Protein AF-A0A3D0N3F2-F1 (afdb_monomer_lite)

Sequence (123 aa):
MVEFKPDQVGLDCTAGEMKAACVKALAAEGIGMGQWQTRPIPGQDVLVQKQGFGRGVPWVLNPDVDYDYRGEDYPLTIEFIAAHSYLRAVYPPNDVELMQRYVAGFRKVMDNTDRVMELAQQA

pLDDT: mean 94.35, std 4.07, range [67.56, 98.25]

Secondary structure (DSSP, 8-state):
-EE--TGGGT--S-HHHHHHHHHHHHHHTT--EE-S-SS-GGGSHHHHTT--BTTTBTGGG-TT------GGG-HHHHHHHHHEEEETT-SSS--HHHHHHHHHHHHHHHTTHHHHHHHHHT-

Structure (mmCIF, N/CA/C/O backbone):
data_AF-A0A3D0N3F2-F1
#
_entry.id   AF-A0A3D0N3F2-F1
#
loop_
_atom_site.group_PDB
_atom_site.id
_atom_site.type_symbol
_atom_site.label_atom_id
_atom_site.label_alt_id
_atom_site.label_comp_id
_atom_site.label_asym_id
_atom_site.label_entity_id
_atom_site.label_seq_id
_atom_site.pdbx_PDB_ins_code
_atom_site.Cartn_x
_atom_site.Cartn_y
_atom_site.Cartn_z
_atom_site.occupancy
_atom_site.B_iso_or_equiv
_atom_site.auth_seq_id
_atom_site.auth_comp_id
_atom_site.auth_asym_id
_atom_site.auth_atom_id
_atom_site.pdbx_PDB_model_num
ATOM 1 N N . MET A 1 1 ? 3.317 -3.977 8.911 1.00 89.56 1 MET A N 1
ATOM 2 C CA . MET A 1 1 ? 2.467 -3.959 7.703 1.00 89.56 1 MET A CA 1
ATOM 3 C C . MET A 1 1 ? 1.087 -4.439 8.107 1.00 89.56 1 MET A C 1
ATOM 5 O O . MET A 1 1 ? 1.013 -5.279 8.993 1.00 89.56 1 MET A O 1
ATOM 9 N N . VAL A 1 2 ? 0.037 -3.880 7.517 1.00 95.31 2 VAL A N 1
ATOM 10 C CA . VAL A 1 2 ? -1.367 -4.233 7.756 1.00 95.31 2 VAL A CA 1
ATOM 11 C C . VAL A 1 2 ? -1.982 -4.609 6.414 1.00 95.31 2 VAL A C 1
ATOM 13 O O . VAL A 1 2 ? -1.762 -3.904 5.429 1.00 95.31 2 VAL A O 1
ATOM 16 N N . GLU A 1 3 ? -2.714 -5.714 6.393 1.00 96.62 3 GLU A N 1
ATOM 17 C CA . GLU A 1 3 ? -3.455 -6.226 5.241 1.00 96.62 3 GLU A CA 1
ATOM 18 C C . GLU A 1 3 ? -4.956 -6.022 5.480 1.00 96.62 3 GLU A C 1
ATOM 20 O O . GLU A 1 3 ? -5.438 -6.247 6.592 1.00 96.62 3 GLU A O 1
ATOM 25 N N . PHE A 1 4 ? -5.685 -5.586 4.457 1.00 97.12 4 PHE A N 1
ATOM 26 C CA . PHE A 1 4 ? -7.124 -5.333 4.501 1.00 97.12 4 PHE A CA 1
ATOM 27 C C . PHE A 1 4 ? -7.855 -6.443 3.742 1.00 97.12 4 PHE A C 1
ATOM 29 O O . PHE A 1 4 ? -7.651 -6.603 2.540 1.00 97.12 4 PHE A O 1
ATOM 36 N N . LYS A 1 5 ? -8.690 -7.207 4.456 1.00 96.75 5 LYS A N 1
ATOM 37 C CA . LYS A 1 5 ? -9.407 -8.388 3.948 1.00 96.75 5 LYS A CA 1
ATOM 38 C C . LYS A 1 5 ? -10.917 -8.213 4.117 1.00 96.75 5 LYS A C 1
ATOM 40 O O . LYS A 1 5 ? -11.437 -8.576 5.173 1.00 96.75 5 LYS A O 1
ATOM 45 N N . PRO A 1 6 ? -11.611 -7.604 3.140 1.00 96.88 6 PRO A N 1
ATOM 46 C CA . PRO A 1 6 ? -13.038 -7.302 3.265 1.00 96.88 6 PRO A CA 1
ATOM 47 C C . PRO A 1 6 ? -13.892 -8.569 3.420 1.00 96.88 6 PRO A C 1
ATOM 49 O O . PRO A 1 6 ? -14.827 -8.588 4.217 1.00 96.88 6 PRO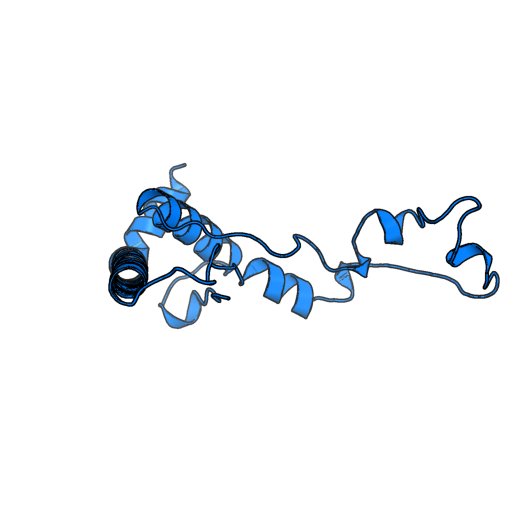 A O 1
ATOM 52 N N . ASP A 1 7 ? -13.504 -9.660 2.760 1.00 96.00 7 ASP A N 1
ATOM 53 C CA . ASP A 1 7 ? -14.135 -10.980 2.846 1.00 96.00 7 ASP A CA 1
ATOM 54 C C . ASP A 1 7 ? -14.134 -11.552 4.274 1.00 96.00 7 ASP A C 1
ATOM 56 O O . ASP A 1 7 ? -15.120 -12.143 4.713 1.00 96.00 7 ASP A O 1
ATOM 60 N N . GLN A 1 8 ? -13.061 -11.326 5.037 1.00 95.25 8 GLN A N 1
ATOM 61 C CA . GLN A 1 8 ? -12.937 -11.814 6.416 1.00 95.25 8 GLN A CA 1
ATOM 62 C C . GLN A 1 8 ? -13.791 -11.039 7.423 1.00 95.25 8 GLN A C 1
ATOM 64 O O . GLN A 1 8 ? -13.990 -11.512 8.542 1.00 95.25 8 GLN A O 1
ATOM 69 N N . VAL A 1 9 ? -14.290 -9.862 7.040 1.00 92.75 9 VAL A N 1
ATOM 70 C CA . VAL A 1 9 ? -15.153 -9.014 7.874 1.00 92.75 9 VAL A CA 1
ATOM 71 C C . VAL A 1 9 ? -16.558 -8.844 7.287 1.00 92.75 9 VAL A C 1
ATOM 73 O O . VAL A 1 9 ? -17.335 -8.047 7.797 1.00 92.75 9 VAL A O 1
ATOM 76 N N . GLY A 1 10 ? -16.904 -9.616 6.250 1.00 94.31 10 GLY A N 1
ATOM 77 C CA . GLY A 1 10 ? -18.248 -9.642 5.669 1.00 94.31 10 GLY A CA 1
ATOM 78 C C . GLY A 1 10 ? -18.610 -8.422 4.816 1.00 94.31 10 GLY A C 1
ATOM 79 O O . GLY A 1 10 ? -19.794 -8.139 4.651 1.00 94.31 10 GLY A O 1
ATOM 80 N N . LEU A 1 11 ? -17.620 -7.704 4.279 1.00 95.00 11 LEU A N 1
ATOM 81 C CA . LEU A 1 11 ? -17.832 -6.536 3.422 1.00 95.00 11 LEU A CA 1
ATOM 82 C C . LEU A 1 11 ? -17.810 -6.916 1.940 1.00 95.00 11 LEU A C 1
ATOM 84 O O . LEU A 1 11 ? -16.886 -7.581 1.475 1.00 95.00 11 LEU A O 1
ATOM 88 N N . ASP A 1 12 ? -18.780 -6.405 1.183 1.00 95.31 12 ASP A N 1
ATOM 89 C CA . ASP A 1 12 ? -18.824 -6.503 -0.280 1.00 95.31 12 ASP A CA 1
ATOM 90 C C . ASP A 1 12 ? -18.142 -5.283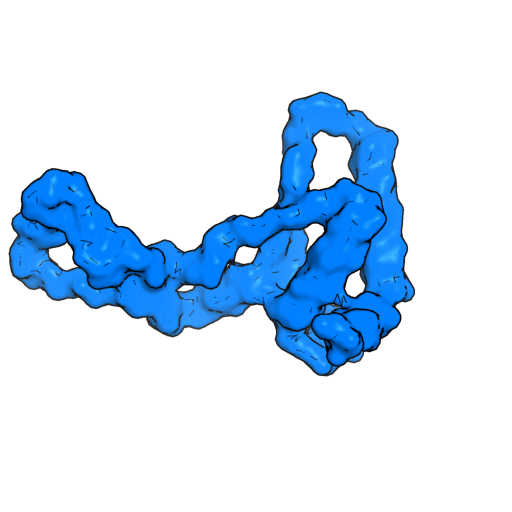 -0.919 1.00 95.31 12 ASP A C 1
ATOM 92 O O . ASP A 1 12 ? -18.779 -4.303 -1.304 1.00 95.31 12 ASP A O 1
ATOM 96 N N . CYS A 1 13 ? -16.808 -5.293 -0.924 1.00 95.81 13 CYS A N 1
ATOM 97 C CA . CYS A 1 13 ? -15.983 -4.261 -1.551 1.00 95.81 13 CYS A CA 1
ATOM 98 C C . CYS A 1 13 ? -14.597 -4.812 -1.904 1.00 95.81 13 CYS A C 1
ATOM 100 O O . CYS A 1 13 ? -14.197 -5.896 -1.475 1.00 95.81 13 CYS A O 1
ATOM 102 N N . THR A 1 14 ? -13.828 -4.050 -2.673 1.00 97.00 14 THR A N 1
ATOM 103 C CA . THR A 1 14 ? -12.425 -4.361 -2.946 1.00 97.00 14 THR A CA 1
ATOM 104 C C . THR A 1 14 ? -11.542 -4.053 -1.732 1.00 97.00 14 THR A C 1
ATOM 106 O O . THR A 1 14 ? -11.793 -3.130 -0.953 1.00 97.00 14 THR A O 1
ATOM 109 N N . ALA A 1 15 ? -10.421 -4.769 -1.601 1.00 96.94 15 ALA A N 1
ATOM 110 C CA . ALA A 1 15 ? -9.430 -4.491 -0.558 1.00 96.94 15 ALA A CA 1
ATOM 111 C C . ALA A 1 15 ? -8.880 -3.051 -0.628 1.00 96.94 15 ALA A C 1
ATOM 113 O O . ALA A 1 15 ? -8.560 -2.454 0.400 1.00 96.94 15 ALA A O 1
ATOM 114 N N . GLY A 1 16 ? -8.808 -2.472 -1.833 1.00 96.56 16 GLY A N 1
ATOM 115 C CA . GLY A 1 16 ? -8.396 -1.085 -2.045 1.00 96.56 16 GLY A CA 1
ATOM 116 C C . GLY A 1 16 ? -9.381 -0.068 -1.465 1.00 96.56 16 GLY A C 1
ATOM 117 O O . GLY A 1 16 ? -8.946 0.893 -0.828 1.00 96.56 16 GLY A O 1
ATOM 118 N N . GLU A 1 17 ? -10.686 -0.297 -1.632 1.00 97.25 17 GLU A N 1
ATOM 119 C CA . GLU A 1 17 ? -11.745 0.548 -1.064 1.00 97.25 17 GLU A CA 1
ATOM 120 C C . GLU A 1 17 ? -11.734 0.489 0.464 1.00 97.25 17 GLU A C 1
ATOM 122 O O . GLU A 1 17 ? -11.643 1.533 1.116 1.00 97.25 17 GLU A O 1
ATOM 127 N N . MET A 1 18 ? -11.716 -0.723 1.035 1.00 97.44 18 MET A N 1
ATOM 128 C CA . MET A 1 18 ? -11.609 -0.915 2.485 1.00 97.44 18 MET A CA 1
ATOM 129 C C . MET A 1 18 ? -10.346 -0.246 3.042 1.00 97.44 18 MET A C 1
ATOM 131 O O . MET A 1 18 ? -10.413 0.505 4.016 1.00 97.44 18 MET A O 1
ATOM 135 N N . LYS A 1 19 ? -9.186 -0.462 2.404 1.00 97.44 19 LYS A N 1
ATOM 136 C CA . LYS A 1 19 ? -7.923 0.171 2.800 1.00 97.44 19 LYS A CA 1
ATOM 137 C C . LYS A 1 19 ? -8.043 1.691 2.805 1.00 97.44 19 LYS A C 1
ATOM 139 O O . LYS A 1 19 ? -7.634 2.317 3.779 1.00 97.44 19 LYS A O 1
ATOM 144 N N . ALA A 1 20 ? -8.554 2.295 1.733 1.00 96.81 20 ALA A N 1
ATOM 145 C CA . ALA A 1 20 ? -8.650 3.748 1.621 1.00 96.81 20 ALA A CA 1
ATOM 146 C C . ALA A 1 20 ? -9.541 4.344 2.724 1.00 96.81 20 ALA A C 1
ATOM 148 O O . ALA A 1 20 ? -9.139 5.305 3.388 1.00 96.81 20 ALA A O 1
ATOM 149 N N . ALA A 1 21 ? -10.702 3.731 2.968 1.00 97.50 21 ALA A N 1
ATOM 150 C CA . ALA A 1 21 ? -11.640 4.149 4.004 1.00 97.50 21 ALA A CA 1
ATOM 151 C C . ALA A 1 21 ? -11.032 4.016 5.412 1.00 97.50 21 ALA A C 1
ATOM 153 O O . ALA A 1 21 ? -10.978 4.992 6.168 1.00 97.50 21 ALA A O 1
ATOM 154 N N . CYS A 1 22 ? -10.481 2.845 5.741 1.00 97.44 22 CYS A N 1
ATOM 155 C CA . CYS A 1 22 ? -9.870 2.592 7.043 1.00 97.44 22 CYS A CA 1
ATOM 156 C C . CYS A 1 22 ? -8.628 3.455 7.285 1.00 97.44 22 CYS A C 1
ATOM 158 O O . CYS A 1 22 ? -8.453 3.966 8.386 1.00 97.44 22 CYS A O 1
ATOM 160 N N . VAL A 1 23 ? -7.774 3.681 6.279 1.00 97.12 23 VAL A N 1
ATOM 161 C CA . VAL A 1 23 ? -6.607 4.574 6.405 1.00 97.12 23 VAL A CA 1
ATOM 162 C C . VAL A 1 23 ? -7.037 6.012 6.698 1.00 97.12 23 VAL A C 1
ATOM 164 O O . VAL A 1 23 ? -6.418 6.667 7.536 1.00 97.12 23 VAL A O 1
ATOM 167 N N . LYS A 1 24 ? -8.108 6.500 6.059 1.00 97.00 24 LYS A N 1
ATOM 168 C CA . LYS A 1 24 ? -8.671 7.829 6.339 1.00 97.00 24 LYS A CA 1
ATOM 169 C C . LYS A 1 24 ? -9.211 7.920 7.771 1.00 97.00 24 LYS A C 1
ATOM 171 O O . LYS A 1 24 ? -8.934 8.901 8.457 1.00 97.00 24 LYS A O 1
ATOM 176 N N . ALA A 1 25 ? -9.927 6.896 8.239 1.00 97.69 25 ALA A N 1
ATOM 177 C CA . ALA A 1 25 ? -10.440 6.836 9.608 1.00 97.69 25 ALA A CA 1
ATOM 178 C C . ALA A 1 25 ? -9.309 6.754 10.651 1.00 97.69 25 ALA A C 1
ATOM 180 O O . ALA A 1 25 ? -9.295 7.519 11.610 1.00 97.69 25 ALA A O 1
ATOM 181 N N . LEU A 1 26 ? -8.306 5.900 10.426 1.00 97.50 26 LEU A N 1
ATOM 182 C CA . LEU A 1 26 ? -7.117 5.787 11.277 1.00 97.50 26 LEU A CA 1
ATOM 183 C C . LEU A 1 26 ? -6.357 7.115 11.371 1.00 97.50 26 LEU A C 1
ATOM 185 O O . LEU A 1 26 ? -5.929 7.493 12.460 1.00 97.50 26 LEU A O 1
ATOM 189 N N . ALA A 1 27 ? -6.243 7.861 10.268 1.00 96.81 27 ALA A N 1
ATOM 190 C CA . ALA A 1 27 ? -5.623 9.181 10.284 1.00 96.81 27 ALA A CA 1
ATOM 191 C C . ALA A 1 27 ? -6.373 10.172 11.195 1.00 96.81 27 ALA A C 1
ATOM 193 O O . ALA A 1 27 ? -5.726 10.964 11.881 1.00 96.81 27 ALA A O 1
ATOM 194 N N . ALA A 1 28 ? -7.709 10.103 11.261 1.00 96.69 28 ALA A N 1
ATOM 195 C CA . ALA A 1 28 ? -8.511 10.915 12.182 1.00 96.69 28 ALA A CA 1
ATOM 196 C C . ALA A 1 28 ? -8.293 10.536 13.663 1.00 96.69 28 ALA A C 1
ATOM 198 O O . ALA A 1 28 ? -8.387 11.398 14.532 1.00 96.69 28 ALA A O 1
ATOM 199 N N . GLU A 1 29 ? -7.921 9.284 13.948 1.00 96.50 29 GLU A N 1
ATOM 200 C CA . GLU A 1 29 ? -7.481 8.823 15.277 1.00 96.50 29 GLU A CA 1
ATOM 201 C C . GLU A 1 29 ? -5.996 9.135 15.568 1.00 96.50 29 GLU A C 1
ATOM 203 O O . GLU A 1 29 ? -5.453 8.711 16.587 1.00 96.50 29 GLU A O 1
ATOM 208 N N . GLY A 1 30 ? -5.308 9.853 14.672 1.00 95.50 30 GLY A N 1
ATOM 209 C CA . GLY A 1 30 ? -3.882 10.173 14.793 1.00 95.50 30 GLY A CA 1
ATOM 210 C C . GLY A 1 30 ? -2.935 9.039 14.380 1.00 95.50 30 GLY A C 1
ATOM 211 O O . GLY A 1 30 ? -1.726 9.142 14.587 1.00 95.50 30 GLY A O 1
ATOM 212 N N . ILE A 1 31 ? -3.447 7.962 13.777 1.00 96.06 31 ILE A N 1
ATOM 213 C CA . ILE A 1 31 ? -2.663 6.805 13.336 1.00 96.06 31 ILE A CA 1
ATOM 214 C C . ILE A 1 31 ? -2.253 6.987 11.872 1.00 96.06 31 ILE A C 1
ATOM 216 O O . ILE A 1 31 ? -3.027 6.788 10.935 1.00 96.06 31 ILE A O 1
ATOM 220 N N . GLY A 1 32 ? -0.987 7.353 11.671 1.00 94.75 32 GLY A N 1
ATOM 221 C CA . GLY A 1 32 ? -0.409 7.551 10.346 1.00 94.75 32 GLY A CA 1
ATOM 222 C C . GLY A 1 32 ? -0.081 6.238 9.635 1.00 94.75 32 GLY A C 1
ATOM 223 O O . GLY A 1 32 ? 0.891 5.561 9.974 1.00 94.75 32 GLY A O 1
ATOM 224 N N . MET A 1 33 ? -0.831 5.931 8.579 1.00 96.31 33 MET A N 1
ATOM 225 C CA . MET A 1 33 ? -0.530 4.838 7.652 1.00 96.31 33 MET A CA 1
ATOM 226 C C . MET A 1 33 ? 0.191 5.356 6.393 1.00 96.31 33 MET A C 1
ATOM 228 O O . MET A 1 33 ? 0.169 6.550 6.068 1.00 96.31 33 MET A O 1
ATOM 232 N N . GLY A 1 34 ? 0.890 4.477 5.682 1.00 93.12 34 GLY A N 1
ATOM 233 C CA . GLY A 1 34 ? 1.649 4.809 4.481 1.00 93.12 34 GLY A CA 1
ATOM 234 C C . GLY A 1 34 ? 1.595 3.705 3.435 1.00 93.12 34 GLY A C 1
ATOM 235 O O . GLY A 1 34 ? 1.675 2.525 3.759 1.00 93.12 34 GLY A O 1
ATOM 236 N N . GLN A 1 35 ? 1.496 4.099 2.169 1.00 94.81 35 GLN A N 1
ATOM 237 C CA . GLN A 1 35 ? 1.597 3.172 1.050 1.00 94.81 35 GLN A CA 1
ATOM 238 C C . GLN A 1 35 ? 3.072 2.924 0.723 1.00 94.81 35 GLN A C 1
ATOM 240 O O . GLN A 1 35 ? 3.812 3.867 0.436 1.00 94.81 35 GLN A O 1
ATOM 245 N N . TRP A 1 36 ? 3.491 1.659 0.736 1.00 90.06 36 TRP A N 1
ATOM 246 C CA . TRP A 1 36 ? 4.776 1.258 0.172 1.00 90.06 36 TRP A CA 1
ATOM 247 C C . TRP A 1 36 ? 4.558 0.835 -1.273 1.00 90.06 36 TRP A C 1
ATOM 249 O O . TRP A 1 36 ? 3.914 -0.183 -1.508 1.00 90.06 36 TRP A O 1
ATOM 259 N N . GLN A 1 37 ? 5.098 1.619 -2.211 1.00 92.94 37 GLN A N 1
ATOM 260 C CA . GLN A 1 37 ? 4.915 1.458 -3.660 1.00 92.94 37 GLN A CA 1
ATOM 261 C C . GLN A 1 37 ? 3.444 1.558 -4.112 1.00 92.94 37 GLN A C 1
ATOM 263 O O . GLN A 1 37 ? 2.524 1.067 -3.467 1.00 92.94 37 GLN A O 1
ATOM 268 N N . THR A 1 38 ? 3.197 2.214 -5.243 1.00 93.81 38 THR A N 1
ATOM 269 C CA . THR A 1 38 ? 1.845 2.333 -5.834 1.00 93.81 38 THR A CA 1
ATOM 270 C C . THR A 1 38 ? 1.661 1.460 -7.070 1.00 93.81 38 THR A C 1
ATOM 272 O O . THR A 1 38 ? 0.559 1.366 -7.598 1.00 93.81 38 THR A O 1
ATOM 275 N N . ARG A 1 39 ? 2.739 0.821 -7.530 1.00 96.00 39 ARG A N 1
ATOM 276 C CA . ARG A 1 39 ? 2.790 -0.045 -8.707 1.00 96.00 39 ARG A CA 1
ATOM 277 C C . ARG A 1 39 ? 3.937 -1.053 -8.578 1.00 96.00 39 ARG A C 1
ATOM 279 O O . ARG A 1 39 ? 4.888 -0.773 -7.839 1.00 96.00 39 ARG A O 1
ATOM 286 N N . PRO A 1 40 ? 3.871 -2.201 -9.273 1.00 97.56 40 PRO A N 1
ATOM 287 C CA . PRO A 1 40 ? 4.984 -3.144 -9.353 1.00 97.56 40 PRO A CA 1
ATOM 288 C C . PRO A 1 40 ? 6.265 -2.455 -9.831 1.00 97.56 40 PRO A C 1
ATOM 290 O O . PRO A 1 40 ? 6.196 -1.527 -10.637 1.00 97.56 40 PRO A O 1
ATOM 293 N N . ILE A 1 41 ? 7.428 -2.922 -9.360 1.00 96.44 41 ILE A N 1
ATOM 294 C CA . ILE A 1 41 ? 8.726 -2.332 -9.730 1.00 96.44 41 ILE A CA 1
ATOM 295 C C . ILE A 1 41 ? 8.877 -2.233 -11.260 1.00 96.44 41 ILE A C 1
ATOM 297 O O . ILE A 1 41 ? 9.144 -1.125 -11.719 1.00 96.44 41 ILE A O 1
ATOM 301 N N . PRO A 1 42 ? 8.614 -3.291 -12.062 1.00 96.38 42 PRO A N 1
ATOM 302 C CA . PRO A 1 42 ? 8.687 -3.215 -13.527 1.00 96.38 42 PRO A CA 1
ATOM 303 C C . PRO A 1 42 ? 7.784 -2.142 -14.149 1.00 96.38 42 PRO A C 1
ATOM 305 O O . PRO A 1 42 ? 8.159 -1.529 -15.136 1.00 96.38 42 PRO A O 1
ATOM 308 N N . GLY A 1 43 ? 6.640 -1.832 -13.536 1.00 96.25 43 GLY A N 1
ATOM 309 C CA . GLY A 1 43 ? 5.734 -0.786 -14.022 1.00 96.25 43 GLY A CA 1
ATOM 310 C C . GLY A 1 43 ? 6.165 0.650 -13.689 1.00 96.25 43 GLY A C 1
ATOM 311 O O . GLY A 1 43 ? 5.442 1.595 -14.013 1.00 96.25 43 GLY A O 1
ATOM 312 N N . GLN A 1 44 ? 7.285 0.858 -12.990 1.00 95.56 44 GLN A N 1
ATOM 313 C CA . GLN A 1 44 ? 7.779 2.203 -12.687 1.00 95.56 44 GLN A CA 1
ATOM 314 C C . GLN A 1 44 ? 8.352 2.890 -13.928 1.00 95.56 44 GLN A C 1
ATOM 316 O O . GLN A 1 44 ? 9.048 2.267 -14.729 1.00 95.56 44 GLN A O 1
ATOM 321 N N . ASP A 1 45 ? 8.140 4.206 -14.028 1.00 94.00 45 ASP A N 1
ATOM 322 C CA . ASP A 1 45 ? 8.522 4.997 -15.207 1.00 94.00 45 ASP A CA 1
ATOM 323 C C . ASP A 1 45 ? 10.006 4.857 -15.551 1.00 94.00 45 ASP A C 1
ATOM 325 O O . ASP A 1 45 ? 10.356 4.751 -16.719 1.00 94.00 45 ASP A O 1
ATOM 329 N N . VAL A 1 46 ? 10.874 4.776 -14.539 1.00 93.38 46 VAL A N 1
ATOM 330 C CA . VAL A 1 46 ? 12.322 4.616 -14.724 1.00 93.38 46 VAL A CA 1
ATOM 331 C C . VAL A 1 46 ? 12.678 3.353 -15.521 1.00 93.38 46 VAL A C 1
ATOM 333 O O . VAL A 1 46 ? 13.607 3.383 -16.325 1.00 93.38 46 VAL A O 1
ATOM 336 N N . LEU A 1 47 ? 11.926 2.260 -15.344 1.00 94.56 47 LEU A N 1
ATOM 337 C CA . LEU A 1 47 ? 12.144 1.004 -16.062 1.00 94.56 47 LEU A CA 1
ATOM 338 C C . LEU A 1 47 ? 11.438 1.011 -17.417 1.00 94.56 47 LEU A C 1
ATOM 340 O O . LEU A 1 47 ? 12.076 0.720 -18.425 1.00 94.56 47 LEU A O 1
ATOM 344 N N . VAL A 1 48 ? 10.168 1.424 -17.461 1.00 94.06 48 VAL A N 1
ATOM 345 C CA . VAL A 1 48 ? 9.373 1.491 -18.701 1.00 94.06 48 VAL A CA 1
ATOM 346 C C . VAL A 1 48 ? 10.014 2.432 -19.726 1.00 94.06 48 VAL A C 1
ATOM 348 O O . VAL A 1 48 ? 10.176 2.079 -20.891 1.00 94.06 48 VAL A O 1
ATOM 351 N N . GLN A 1 49 ? 10.436 3.620 -19.289 1.00 92.88 49 GLN A N 1
ATOM 352 C CA . GLN A 1 49 ? 11.108 4.614 -20.132 1.00 92.88 49 GLN A CA 1
ATOM 353 C C . GLN A 1 49 ? 12.607 4.343 -20.285 1.00 92.88 49 GLN A C 1
ATOM 355 O O . GLN A 1 49 ? 13.284 5.071 -21.010 1.00 92.88 49 GLN A O 1
ATOM 360 N N . LYS A 1 50 ? 13.136 3.318 -19.600 1.00 92.25 50 LYS A N 1
ATOM 361 C CA . LYS A 1 50 ? 14.555 2.943 -19.624 1.00 92.25 50 LYS A CA 1
ATOM 362 C C . LYS A 1 50 ? 15.458 4.144 -19.294 1.00 92.25 50 LYS A C 1
ATOM 364 O O . LYS A 1 50 ? 16.498 4.373 -19.917 1.00 92.25 50 LYS A O 1
ATOM 369 N N . GLN A 1 51 ? 15.037 4.942 -18.308 1.00 91.19 51 GLN A N 1
ATOM 370 C CA . GLN A 1 51 ? 15.752 6.134 -17.862 1.00 91.19 51 GLN A CA 1
ATOM 371 C C . GLN A 1 51 ? 16.801 5.746 -16.826 1.00 91.19 51 GLN A C 1
ATOM 373 O O . GLN A 1 51 ? 16.494 5.450 -15.678 1.00 91.19 51 GLN A O 1
ATOM 378 N N . GLY A 1 52 ? 18.064 5.743 -17.233 1.00 87.00 52 GLY A N 1
ATOM 379 C CA . GLY A 1 52 ? 19.139 5.212 -16.403 1.00 87.00 52 GLY A CA 1
ATOM 380 C C . GLY A 1 52 ? 20.287 6.171 -16.219 1.00 87.00 52 GLY A C 1
ATOM 381 O O . GLY A 1 52 ? 20.165 7.382 -16.397 1.00 87.00 52 GLY A O 1
ATOM 382 N N . PHE A 1 53 ? 21.437 5.616 -15.867 1.00 86.75 53 PHE A N 1
ATOM 383 C CA . PHE A 1 53 ? 22.633 6.410 -15.649 1.00 86.75 53 PHE A CA 1
ATOM 384 C C . PHE A 1 53 ? 23.222 6.868 -16.987 1.00 86.75 53 PHE A C 1
ATOM 386 O O . PHE A 1 53 ? 23.567 6.055 -17.848 1.00 86.75 53 PHE A O 1
ATOM 393 N N . GLY A 1 54 ? 23.387 8.184 -17.147 1.00 85.06 54 GLY A N 1
ATOM 394 C CA . GLY A 1 54 ? 24.085 8.789 -18.282 1.00 85.06 54 GLY A CA 1
ATOM 395 C C . GLY A 1 54 ? 23.565 8.308 -19.641 1.00 85.06 54 GLY A C 1
ATOM 396 O O . GLY A 1 54 ? 22.427 8.568 -20.010 1.00 85.06 54 GLY A O 1
ATOM 397 N N . ARG A 1 55 ? 24.416 7.603 -20.395 1.00 86.62 55 ARG A N 1
ATOM 398 C CA . ARG A 1 55 ? 24.207 7.177 -21.795 1.00 86.62 55 ARG A CA 1
ATOM 399 C C . ARG A 1 55 ? 23.204 6.014 -21.972 1.00 86.62 55 ARG A C 1
ATOM 401 O O . ARG A 1 55 ? 23.385 5.209 -22.875 1.00 86.62 55 ARG A O 1
ATOM 408 N N . GLY A 1 56 ? 22.187 5.894 -21.116 1.00 87.81 56 GLY A N 1
ATOM 409 C CA . GLY A 1 56 ? 21.168 4.831 -21.199 1.00 87.81 56 GLY A CA 1
ATOM 410 C C . GLY A 1 56 ? 21.544 3.506 -20.517 1.00 87.81 56 GLY A C 1
ATOM 411 O O . GLY A 1 56 ? 20.987 2.458 -20.838 1.00 87.81 56 GLY A O 1
ATOM 412 N N . VAL A 1 57 ? 22.499 3.517 -19.582 1.00 92.69 57 VAL A N 1
ATOM 413 C CA . VAL A 1 57 ? 22.876 2.337 -18.775 1.00 92.69 57 VAL A CA 1
ATOM 414 C C . VAL A 1 57 ? 21.774 2.033 -17.749 1.00 92.69 57 VAL A C 1
ATOM 416 O O . VAL A 1 57 ? 21.328 2.972 -17.094 1.00 92.69 57 VAL A O 1
ATOM 419 N N . PRO A 1 58 ? 21.382 0.760 -17.522 1.00 92.62 58 PRO A N 1
ATOM 420 C CA . PRO A 1 58 ? 22.055 -0.463 -17.977 1.00 92.62 58 PRO A CA 1
ATOM 421 C C . PRO A 1 58 ? 21.594 -1.026 -19.325 1.00 92.62 58 PRO A C 1
ATOM 423 O O . PRO A 1 58 ? 22.246 -1.935 -19.827 1.00 92.62 58 PRO A O 1
ATOM 426 N N . TRP A 1 59 ? 20.533 -0.502 -19.937 1.00 94.06 59 TRP A N 1
ATOM 427 C CA . TRP A 1 59 ? 19.928 -1.105 -21.134 1.00 94.06 59 TRP A CA 1
ATOM 428 C C . TRP A 1 59 ? 20.866 -1.157 -22.340 1.00 94.06 59 TRP A C 1
ATOM 430 O O . TRP A 1 59 ? 20.874 -2.141 -23.068 1.00 94.06 59 TRP A O 1
ATOM 440 N N . VAL A 1 60 ? 21.728 -0.152 -22.506 1.00 92.38 60 VAL A N 1
ATOM 441 C CA . VAL A 1 60 ? 22.729 -0.149 -23.588 1.00 92.38 60 VAL A CA 1
ATOM 442 C C . VAL A 1 60 ? 23.863 -1.163 -23.398 1.00 92.38 60 VAL A C 1
ATOM 444 O O . VAL A 1 60 ? 24.617 -1.396 -24.337 1.00 92.38 60 VAL A O 1
ATOM 447 N N . LEU A 1 61 ? 24.032 -1.742 -22.201 1.00 93.38 61 LEU A N 1
ATOM 448 C CA . LEU A 1 61 ? 25.116 -2.697 -21.937 1.00 93.38 61 LEU A CA 1
ATOM 449 C C . LEU A 1 61 ? 24.845 -4.077 -22.546 1.00 93.38 61 LEU A C 1
ATOM 451 O O . LEU A 1 61 ? 25.798 -4.799 -22.817 1.00 93.38 61 LEU A O 1
ATOM 455 N N . ASN A 1 62 ? 23.576 -4.430 -22.771 1.00 93.06 62 ASN A N 1
ATOM 456 C CA . ASN A 1 62 ? 23.180 -5.693 -23.395 1.00 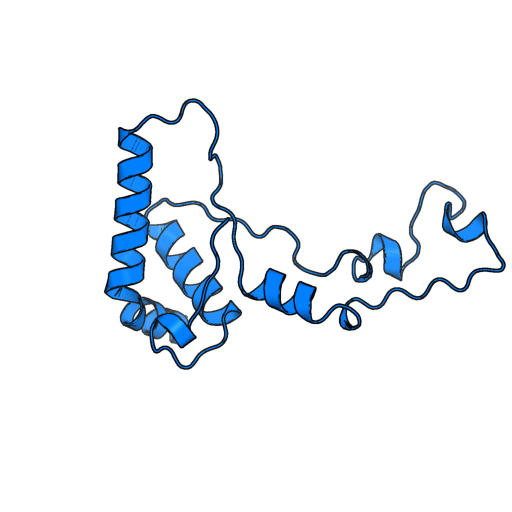93.06 62 ASN A CA 1
ATOM 457 C C . ASN A 1 62 ? 22.220 -5.400 -24.561 1.00 93.06 62 ASN A C 1
ATOM 459 O O . ASN A 1 62 ? 21.008 -5.532 -24.399 1.00 93.06 62 ASN A O 1
ATOM 463 N N . PRO A 1 63 ? 22.739 -4.968 -25.725 1.00 90.06 63 PRO A N 1
ATOM 464 C CA . PRO A 1 63 ? 21.908 -4.529 -26.849 1.00 90.06 63 PRO A CA 1
ATOM 465 C C . PRO A 1 63 ? 21.057 -5.649 -27.464 1.00 90.06 63 PRO A C 1
ATOM 467 O O . PRO A 1 63 ? 20.063 -5.356 -28.119 1.00 90.06 63 PRO A O 1
ATOM 470 N N . ASP A 1 64 ? 21.423 -6.913 -27.236 1.00 95.62 64 ASP A N 1
ATOM 471 C CA . ASP A 1 64 ? 20.698 -8.080 -27.751 1.00 95.62 64 ASP A CA 1
ATOM 472 C C . ASP A 1 64 ? 19.494 -8.479 -26.880 1.00 95.62 64 ASP A C 1
ATOM 474 O O . ASP A 1 64 ? 18.720 -9.362 -27.252 1.00 95.62 64 ASP A O 1
ATOM 478 N N . VAL A 1 65 ? 19.334 -7.864 -25.702 1.00 94.62 65 VAL A N 1
ATOM 479 C CA . VAL A 1 65 ? 18.211 -8.136 -24.799 1.00 94.62 65 VAL A CA 1
ATOM 480 C C . VAL A 1 65 ? 17.078 -7.164 -25.101 1.00 94.62 65 VAL A C 1
ATOM 482 O O . VAL A 1 65 ? 17.227 -5.952 -24.940 1.00 94.62 65 VAL A O 1
ATOM 485 N N . ASP A 1 66 ? 15.916 -7.702 -25.468 1.00 92.12 66 ASP A N 1
ATOM 486 C CA . ASP A 1 66 ? 14.688 -6.916 -2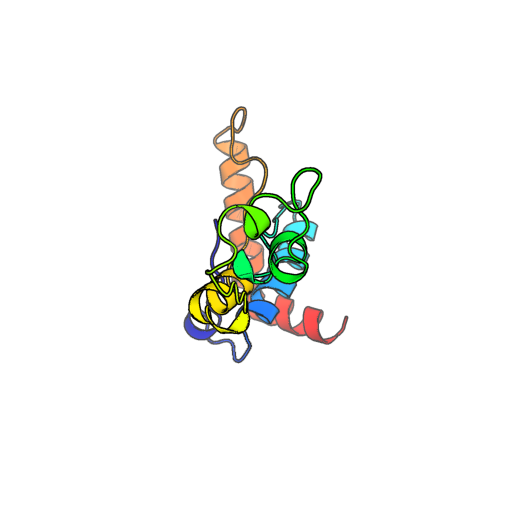5.488 1.00 92.12 66 ASP A CA 1
ATOM 487 C C . ASP A 1 66 ? 14.118 -6.815 -24.070 1.00 92.12 66 ASP A C 1
ATOM 489 O O . ASP A 1 66 ? 13.647 -7.787 -23.478 1.00 92.12 66 ASP A O 1
ATOM 493 N N . TYR A 1 67 ? 14.232 -5.624 -23.495 1.00 93.00 67 TYR A N 1
ATOM 494 C CA . TYR A 1 67 ? 13.704 -5.321 -22.175 1.00 93.00 67 TYR A CA 1
ATOM 495 C C . TYR A 1 67 ? 12.253 -4.855 -22.300 1.00 93.00 67 TYR A C 1
ATOM 497 O O . TYR A 1 67 ? 12.014 -3.695 -22.653 1.00 93.00 67 TYR A O 1
ATOM 505 N N . ASP A 1 68 ? 11.307 -5.727 -21.961 1.00 93.75 68 ASP A N 1
ATOM 506 C CA . ASP A 1 68 ? 9.893 -5.384 -21.807 1.00 9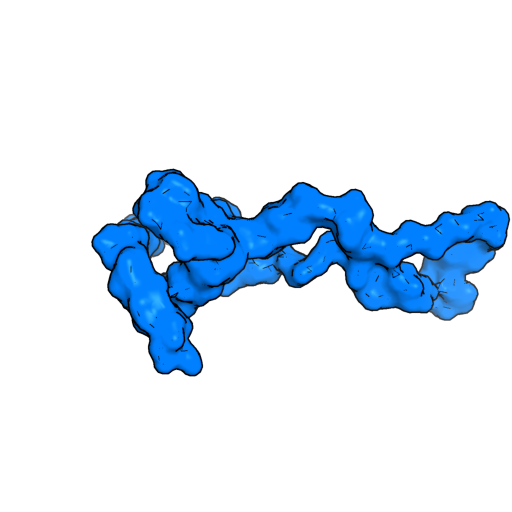3.75 68 ASP A CA 1
ATOM 507 C C . ASP A 1 68 ? 9.520 -5.374 -20.319 1.00 93.75 68 ASP A C 1
ATOM 509 O O . ASP A 1 68 ? 9.741 -6.350 -19.599 1.00 93.75 68 ASP A O 1
ATOM 513 N N . TYR A 1 69 ? 8.996 -4.244 -19.845 1.00 95.75 69 TYR A N 1
ATOM 514 C CA . TYR A 1 69 ? 8.570 -4.082 -18.461 1.00 95.75 69 TYR A CA 1
ATOM 515 C C . TYR A 1 69 ? 7.098 -3.711 -18.420 1.00 95.75 69 TYR A C 1
ATOM 517 O O . TYR A 1 69 ? 6.712 -2.570 -18.674 1.00 95.75 69 TYR A O 1
ATOM 525 N N . ARG A 1 70 ? 6.285 -4.687 -18.041 1.00 95.50 70 ARG A N 1
ATOM 526 C CA . ARG A 1 70 ? 4.841 -4.549 -17.905 1.00 95.50 70 ARG A CA 1
ATOM 527 C C . ARG A 1 70 ? 4.476 -4.786 -16.455 1.00 95.50 70 ARG A C 1
ATOM 529 O O . ARG A 1 70 ? 4.765 -5.842 -15.893 1.00 95.50 70 ARG A O 1
ATOM 536 N N . GLY A 1 71 ? 3.887 -3.785 -15.807 1.00 95.56 71 GLY A N 1
ATOM 537 C CA . GLY A 1 71 ? 3.456 -3.934 -14.415 1.00 95.56 71 GLY A CA 1
ATOM 538 C C . GLY A 1 71 ? 2.345 -4.979 -14.280 1.00 95.56 71 GLY A C 1
ATOM 539 O O . GLY A 1 71 ? 2.263 -5.676 -13.272 1.00 95.56 71 GLY A O 1
ATOM 540 N N . GLU A 1 72 ? 1.533 -5.115 -15.325 1.00 96.56 72 GLU A N 1
ATOM 541 C CA . GLU A 1 72 ? 0.356 -5.983 -15.404 1.00 96.56 72 GLU A CA 1
ATOM 542 C C . GLU A 1 72 ? 0.727 -7.468 -15.370 1.00 96.56 72 GLU A C 1
ATOM 544 O O . GLU A 1 72 ? -0.074 -8.291 -14.932 1.00 96.56 72 GLU A O 1
ATOM 549 N N . ASP A 1 73 ? 1.965 -7.800 -15.744 1.00 97.38 73 ASP A N 1
ATOM 550 C CA . ASP A 1 73 ? 2.500 -9.162 -15.699 1.00 97.38 73 ASP A CA 1
ATOM 551 C C . ASP A 1 73 ? 2.706 -9.659 -14.247 1.00 97.38 73 ASP A C 1
ATOM 553 O O . ASP A 1 73 ? 3.022 -10.827 -14.019 1.00 97.38 73 ASP A O 1
ATOM 557 N N . TYR A 1 74 ? 2.482 -8.795 -13.245 1.00 97.50 74 TYR A N 1
ATOM 558 C CA . TYR A 1 74 ? 2.628 -9.085 -11.815 1.00 97.50 74 TYR A CA 1
ATOM 559 C C . TYR A 1 74 ? 1.302 -8.922 -11.042 1.00 97.50 74 TYR A C 1
ATOM 561 O O . TYR A 1 74 ? 1.225 -8.111 -10.110 1.00 97.50 74 TYR A O 1
ATOM 569 N N . PRO A 1 75 ? 0.253 -9.707 -11.356 1.00 97.00 75 PRO A N 1
ATOM 570 C CA . PRO A 1 75 ? -1.084 -9.535 -10.779 1.00 97.00 75 PRO A CA 1
ATOM 571 C C . PRO A 1 75 ? -1.111 -9.668 -9.250 1.00 97.00 75 PRO A C 1
ATOM 573 O O . PRO A 1 75 ? -1.743 -8.858 -8.578 1.00 97.00 75 PRO A O 1
ATOM 576 N N . LEU A 1 76 ? -0.343 -10.600 -8.673 1.00 97.38 76 LEU A N 1
ATOM 577 C CA . LEU A 1 76 ? -0.248 -10.751 -7.213 1.00 97.38 76 LEU A CA 1
ATOM 578 C C . LEU A 1 76 ? 0.430 -9.550 -6.539 1.00 97.38 76 LEU A C 1
ATOM 580 O O . LEU A 1 76 ? 0.123 -9.217 -5.399 1.00 97.38 76 LEU A O 1
ATOM 584 N N . THR A 1 77 ? 1.351 -8.872 -7.231 1.00 97.31 77 THR A N 1
ATOM 585 C CA . THR A 1 77 ? 1.941 -7.628 -6.714 1.00 97.31 77 THR A CA 1
ATOM 586 C C . THR A 1 77 ? 0.927 -6.490 -6.748 1.00 97.31 77 THR A C 1
ATOM 588 O O . THR A 1 77 ? 0.884 -5.694 -5.813 1.00 97.31 77 THR A O 1
ATOM 591 N N . ILE A 1 78 ? 0.091 -6.422 -7.787 1.00 97.31 78 ILE A N 1
ATOM 592 C CA . ILE A 1 78 ? -0.996 -5.439 -7.882 1.00 97.31 78 ILE A CA 1
ATOM 593 C C . ILE A 1 78 ? -2.003 -5.652 -6.745 1.00 97.31 78 ILE A C 1
ATOM 595 O O . ILE A 1 78 ? -2.322 -4.703 -6.029 1.00 97.31 78 ILE A O 1
ATOM 599 N N . GLU A 1 79 ? -2.435 -6.895 -6.529 1.00 96.31 79 GLU A N 1
ATOM 600 C CA . GLU A 1 79 ? -3.325 -7.270 -5.426 1.00 96.31 79 GLU A CA 1
ATOM 601 C C . GLU A 1 79 ? -2.713 -6.912 -4.065 1.00 96.31 79 GLU A C 1
ATOM 603 O O . GLU A 1 79 ? -3.338 -6.227 -3.253 1.00 96.31 79 GLU A O 1
ATOM 608 N N . PHE A 1 80 ? -1.447 -7.278 -3.846 1.00 96.94 80 PHE A N 1
ATOM 609 C CA . PHE A 1 80 ? -0.724 -6.948 -2.623 1.00 96.94 80 PHE A CA 1
ATOM 610 C C . PHE A 1 80 ? -0.679 -5.433 -2.372 1.00 96.94 80 PHE A C 1
ATOM 612 O O . PHE A 1 80 ? -1.007 -4.976 -1.277 1.00 96.94 80 PHE A O 1
ATOM 619 N N . ILE A 1 81 ? -0.322 -4.631 -3.380 1.00 97.00 81 ILE A N 1
ATOM 620 C CA . ILE A 1 81 ? -0.274 -3.165 -3.274 1.00 97.00 81 ILE A CA 1
ATOM 621 C C . ILE A 1 81 ? -1.657 -2.595 -2.939 1.00 97.00 81 ILE A C 1
ATOM 623 O O . ILE A 1 81 ? -1.764 -1.683 -2.111 1.00 97.00 81 ILE A O 1
ATOM 627 N N . ALA A 1 82 ? -2.717 -3.127 -3.550 1.00 96.56 82 ALA A N 1
ATOM 628 C CA . ALA A 1 82 ? -4.087 -2.707 -3.285 1.00 96.56 82 ALA A CA 1
ATOM 629 C C . ALA A 1 82 ? -4.508 -3.014 -1.839 1.00 96.56 82 ALA A C 1
ATOM 631 O O . ALA A 1 82 ? -5.070 -2.136 -1.186 1.00 96.56 82 ALA A O 1
ATOM 632 N N . ALA A 1 83 ? -4.161 -4.190 -1.314 1.00 97.44 83 ALA A N 1
ATOM 633 C CA . ALA A 1 83 ? -4.621 -4.677 -0.015 1.00 97.44 83 ALA A CA 1
ATOM 634 C C . ALA A 1 83 ? -3.747 -4.288 1.190 1.00 97.44 83 ALA A C 1
ATOM 636 O O . ALA A 1 83 ? -4.166 -4.515 2.320 1.00 97.44 83 ALA A O 1
ATOM 637 N N . HIS A 1 84 ? -2.550 -3.716 1.006 1.00 97.56 84 HIS A N 1
ATOM 638 C CA . HIS A 1 84 ? -1.616 -3.474 2.116 1.00 97.56 84 HIS A CA 1
ATOM 639 C C . HIS A 1 84 ? -1.322 -1.997 2.384 1.00 97.56 84 HIS A C 1
ATOM 641 O O . HIS A 1 84 ? -1.257 -1.165 1.479 1.00 97.56 84 HIS A O 1
ATOM 647 N N . SER A 1 85 ? -1.077 -1.683 3.658 1.00 97.19 85 SER A N 1
ATOM 648 C CA . SER A 1 85 ? -0.571 -0.388 4.120 1.00 97.19 85 SER A CA 1
ATOM 649 C C . SER A 1 85 ? 0.389 -0.558 5.302 1.00 97.19 85 SER A C 1
ATOM 651 O O . SER A 1 85 ? 0.410 -1.582 5.989 1.00 97.19 85 SER A O 1
ATOM 653 N N . TYR A 1 86 ? 1.226 0.441 5.553 1.00 95.88 86 TYR A N 1
ATOM 654 C CA . TYR A 1 86 ? 2.318 0.372 6.519 1.00 95.88 86 TYR A CA 1
ATOM 655 C C . TYR A 1 86 ? 2.105 1.382 7.632 1.00 95.88 86 TYR A C 1
ATOM 657 O O . TYR A 1 86 ? 1.973 2.578 7.383 1.00 95.88 86 TYR A O 1
ATOM 665 N N . LEU A 1 87 ? 2.117 0.897 8.871 1.00 94.25 87 LEU A N 1
ATOM 666 C CA . LEU A 1 87 ? 2.146 1.762 10.039 1.00 94.25 87 LEU A CA 1
ATOM 667 C C . LEU A 1 87 ? 3.477 2.519 10.063 1.00 94.25 87 LEU A C 1
ATOM 669 O O . LEU A 1 87 ? 4.546 1.908 9.964 1.00 94.25 87 LEU A O 1
ATOM 673 N N . ARG A 1 88 ? 3.415 3.847 10.156 1.00 88.00 88 ARG A N 1
ATOM 674 C CA . ARG A 1 88 ? 4.612 4.689 10.233 1.00 88.00 88 ARG A CA 1
ATOM 675 C C . ARG A 1 88 ? 5.218 4.625 11.634 1.00 88.00 88 ARG A C 1
ATOM 677 O O . ARG A 1 88 ? 4.532 4.335 12.605 1.00 88.00 88 ARG A O 1
ATOM 684 N N . ALA A 1 89 ? 6.510 4.936 11.721 1.00 83.19 89 ALA A N 1
ATOM 685 C CA . ALA A 1 89 ? 7.211 5.163 12.985 1.00 83.19 89 ALA A CA 1
ATOM 686 C C . ALA A 1 89 ? 7.170 4.004 14.004 1.00 83.19 89 ALA A C 1
ATOM 688 O O . ALA A 1 89 ? 7.217 4.240 15.205 1.00 83.19 89 ALA A O 1
ATOM 689 N N . VAL A 1 90 ? 7.137 2.744 13.555 1.00 83.81 90 VAL A N 1
ATOM 690 C CA . VAL A 1 90 ? 7.274 1.548 14.419 1.00 83.81 90 VAL A CA 1
ATOM 691 C C . VAL A 1 90 ? 8.735 1.274 14.811 1.00 83.81 90 VAL A C 1
ATOM 693 O O . VAL A 1 90 ? 9.250 0.174 14.631 1.00 83.81 90 VAL A O 1
ATOM 696 N N . TYR A 1 91 ? 9.427 2.291 15.316 1.00 87.19 91 TYR A N 1
ATOM 697 C CA . TYR A 1 91 ? 10.811 2.212 15.783 1.00 87.19 91 TYR A CA 1
ATOM 698 C C . TYR A 1 91 ? 10.973 2.990 17.101 1.00 87.19 91 TYR A C 1
ATOM 700 O O . TYR A 1 91 ? 10.119 3.814 17.428 1.00 87.19 91 TYR A O 1
ATOM 708 N N . PRO A 1 92 ? 12.029 2.728 17.894 1.00 88.12 92 PRO A N 1
ATOM 709 C CA . PRO A 1 92 ? 12.271 3.452 19.140 1.00 88.12 92 PRO A CA 1
ATOM 710 C C . PRO A 1 92 ? 12.291 4.979 18.947 1.00 88.12 92 PRO A C 1
ATOM 712 O O . PRO A 1 92 ? 12.798 5.445 17.926 1.00 88.12 92 PRO A O 1
ATOM 715 N N . PRO A 1 93 ? 11.813 5.769 19.925 1.00 90.94 93 PRO A N 1
ATOM 716 C CA . PRO A 1 93 ? 11.512 5.381 21.306 1.00 90.94 93 PRO A CA 1
ATOM 717 C C . PRO A 1 93 ? 10.006 5.190 21.597 1.00 90.94 93 PRO A C 1
ATOM 719 O O . PRO A 1 93 ? 9.453 5.870 22.455 1.00 90.94 93 PRO A O 1
ATOM 722 N N . ASN A 1 94 ? 9.327 4.262 20.917 1.00 92.88 94 ASN A N 1
ATOM 723 C CA . ASN A 1 94 ? 7.952 3.891 21.277 1.00 92.88 94 ASN A CA 1
ATOM 724 C C . ASN A 1 94 ? 7.915 3.064 22.570 1.00 92.88 94 ASN A C 1
ATOM 726 O O . ASN A 1 94 ? 8.642 2.076 22.694 1.00 92.88 94 ASN A O 1
ATOM 730 N N . ASP A 1 95 ? 7.031 3.422 23.498 1.00 94.50 95 ASP A N 1
ATOM 731 C CA . ASP A 1 95 ? 6.769 2.662 24.718 1.00 94.50 95 ASP A CA 1
ATOM 732 C C . ASP A 1 95 ? 5.510 1.782 24.596 1.00 94.50 95 ASP A C 1
ATOM 734 O O . ASP A 1 95 ? 4.782 1.794 23.597 1.00 94.50 95 ASP A O 1
ATOM 738 N N . VAL A 1 96 ? 5.261 0.966 25.623 1.00 94.38 96 VAL A N 1
ATOM 739 C CA . VAL A 1 96 ? 4.094 0.072 25.665 1.00 94.38 96 VAL A CA 1
ATOM 740 C C . VAL A 1 96 ? 2.786 0.864 25.683 1.00 94.38 96 VAL A C 1
ATOM 742 O O . VAL A 1 96 ? 1.816 0.433 25.060 1.00 94.38 96 VAL A O 1
ATOM 745 N N . GLU A 1 97 ? 2.751 2.015 26.357 1.00 95.69 97 GLU A N 1
ATOM 746 C CA . GLU A 1 97 ? 1.554 2.855 26.442 1.00 95.69 97 GLU A CA 1
ATOM 747 C C . GLU A 1 97 ? 1.137 3.358 25.054 1.00 95.69 97 GLU A C 1
ATOM 749 O O . GLU A 1 97 ? -0.020 3.220 24.651 1.00 95.69 97 GLU A O 1
ATOM 754 N N . LEU A 1 98 ? 2.086 3.873 24.272 1.00 94.31 98 LEU A N 1
ATOM 755 C CA . LEU A 1 98 ? 1.858 4.304 22.901 1.00 94.31 98 LEU A CA 1
ATOM 756 C C . LEU A 1 98 ? 1.362 3.145 22.030 1.00 94.31 98 LEU A C 1
ATOM 758 O O . LEU A 1 98 ? 0.392 3.300 21.286 1.00 94.31 98 LEU A O 1
ATOM 762 N N . MET A 1 99 ? 1.973 1.963 22.144 1.00 93.75 99 MET A N 1
ATOM 763 C CA . MET A 1 99 ? 1.528 0.789 21.388 1.00 93.75 99 MET A CA 1
ATOM 764 C C . MET A 1 99 ? 0.101 0.358 21.760 1.00 93.75 99 MET A C 1
ATOM 766 O O . MET A 1 99 ? -0.667 -0.033 20.879 1.00 93.75 99 MET A O 1
ATOM 770 N N . GLN A 1 100 ? -0.301 0.491 23.027 1.00 95.75 100 GLN A N 1
ATOM 771 C CA . GLN A 1 100 ? -1.684 0.251 23.450 1.00 95.75 100 GLN A CA 1
ATOM 772 C C . GLN A 1 100 ? -2.662 1.258 22.829 1.00 95.75 100 GLN A C 1
ATOM 774 O O . GLN A 1 100 ? -3.759 0.864 22.427 1.00 95.75 100 GLN A O 1
ATOM 779 N N . ARG A 1 101 ? -2.268 2.531 22.680 1.00 95.88 101 ARG A N 1
ATOM 780 C CA . ARG A 1 101 ? -3.084 3.550 21.993 1.00 95.88 101 ARG A CA 1
ATOM 781 C C . ARG A 1 101 ? -3.268 3.234 20.509 1.00 95.88 101 ARG A C 1
ATOM 783 O O . ARG A 1 101 ? -4.384 3.352 20.010 1.00 95.88 101 ARG A O 1
ATOM 790 N N . TYR A 1 102 ? -2.224 2.756 19.825 1.00 95.50 102 TYR A N 1
ATOM 791 C CA . TYR A 1 102 ? -2.363 2.257 18.452 1.00 95.50 102 TYR A CA 1
ATOM 792 C C . TYR A 1 102 ? -3.396 1.129 18.378 1.00 95.50 102 TYR A C 1
ATOM 794 O O . TYR A 1 102 ? -4.332 1.212 17.586 1.00 95.50 102 TYR A O 1
ATOM 802 N N . VAL A 1 103 ? -3.279 0.108 19.235 1.00 95.94 103 VAL A N 1
ATOM 803 C CA . VAL A 1 103 ? -4.243 -1.007 19.279 1.00 95.94 103 VAL A CA 1
ATOM 804 C C . VAL A 1 103 ? -5.669 -0.506 19.523 1.00 95.94 103 VAL A C 1
ATOM 806 O O . VAL A 1 103 ? -6.593 -0.976 18.863 1.00 95.94 103 VAL A O 1
ATOM 809 N N . ALA A 1 104 ? -5.857 0.455 20.430 1.00 98.06 104 ALA A N 1
ATOM 810 C CA . ALA A 1 104 ? -7.167 1.037 20.709 1.00 98.06 104 ALA A CA 1
ATOM 811 C C . ALA A 1 104 ? -7.766 1.748 19.482 1.00 98.06 104 ALA A C 1
ATOM 813 O O . ALA A 1 104 ? -8.937 1.533 19.176 1.00 98.06 104 ALA A O 1
ATOM 814 N N . GLY A 1 105 ? -6.972 2.534 18.747 1.00 97.62 105 GLY A N 1
ATOM 815 C CA . GLY A 1 105 ? -7.436 3.195 17.523 1.00 97.62 105 GLY A CA 1
ATOM 816 C C . GLY A 1 105 ? -7.758 2.209 16.396 1.00 97.62 105 GLY A C 1
ATOM 817 O O . GLY A 1 105 ? -8.797 2.342 15.752 1.00 97.62 105 GLY A O 1
ATOM 818 N N . PHE A 1 106 ? -6.941 1.164 16.210 1.00 97.12 106 PHE A N 1
ATOM 819 C CA . PHE A 1 106 ? -7.256 0.085 15.263 1.00 97.12 106 PHE A CA 1
ATOM 820 C C . PHE A 1 106 ? -8.562 -0.627 15.623 1.00 97.12 106 PHE A C 1
ATOM 822 O O . PHE A 1 106 ? -9.406 -0.800 14.750 1.00 97.12 106 PHE A O 1
ATOM 829 N N . ARG A 1 107 ? -8.765 -0.991 16.897 1.00 97.69 107 ARG A N 1
ATOM 830 C CA . ARG A 1 107 ? -10.025 -1.600 17.356 1.00 97.69 107 ARG A CA 1
ATOM 831 C C . ARG A 1 107 ? -11.213 -0.688 17.099 1.00 97.69 107 ARG A C 1
ATOM 833 O O . ARG A 1 107 ? -12.169 -1.123 16.482 1.00 97.69 107 ARG A O 1
ATOM 840 N N . LYS A 1 108 ? -11.119 0.591 17.470 1.00 98.25 108 LYS A N 1
ATOM 841 C CA . LYS A 1 108 ? -12.198 1.562 17.254 1.00 98.25 108 LYS A CA 1
ATOM 842 C C . LYS A 1 108 ? -12.624 1.636 15.787 1.00 98.25 108 LYS A C 1
ATOM 844 O O . LYS A 1 108 ? -13.819 1.632 15.512 1.00 98.25 108 LYS A O 1
ATOM 849 N N . VAL A 1 109 ? -11.668 1.699 14.859 1.00 97.62 109 VAL A N 1
ATOM 850 C CA . VAL A 1 109 ? -11.965 1.720 13.418 1.00 97.62 109 VAL A CA 1
ATOM 851 C C . VAL A 1 109 ? -12.581 0.394 12.970 1.00 97.62 109 VAL A C 1
ATOM 853 O O . VAL A 1 109 ? -13.616 0.412 12.312 1.00 97.62 109 VAL A O 1
ATOM 856 N N . MET A 1 110 ? -11.995 -0.742 13.361 1.00 96.00 110 MET A N 1
ATOM 857 C CA . MET A 1 110 ? -12.462 -2.065 12.931 1.00 96.00 110 MET A CA 1
ATOM 858 C C . MET A 1 110 ? -13.847 -2.427 13.493 1.00 96.00 110 MET A C 1
ATOM 860 O O . MET A 1 110 ? -14.689 -2.945 12.762 1.00 96.00 110 MET A O 1
ATOM 864 N N . ASP A 1 111 ? -14.128 -2.081 14.748 1.00 96.88 111 ASP A N 1
ATOM 865 C CA . ASP A 1 111 ? -15.430 -2.289 15.397 1.00 96.88 111 ASP A CA 1
ATOM 866 C C . ASP A 1 111 ? -16.541 -1.421 14.770 1.00 96.88 111 ASP A C 1
ATOM 868 O O . ASP A 1 111 ? -17.720 -1.644 15.023 1.00 96.88 111 ASP A O 1
ATOM 872 N N . ASN A 1 112 ? -16.175 -0.423 13.954 1.00 96.81 112 ASN A N 1
ATOM 873 C CA . ASN A 1 112 ? -17.096 0.4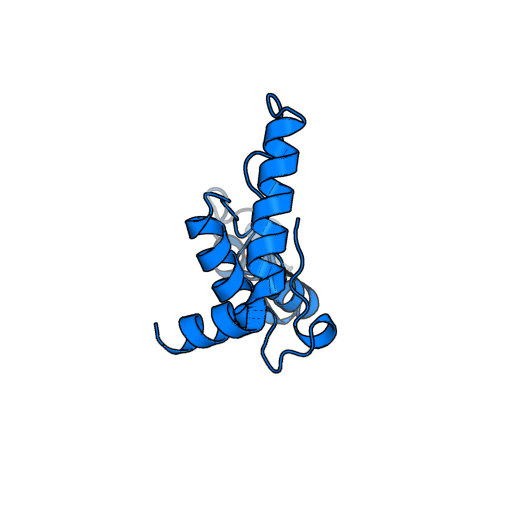87 13.268 1.00 96.81 112 ASN A CA 1
ATOM 874 C C . ASN A 1 112 ? -16.919 0.448 11.739 1.00 96.81 112 ASN A C 1
ATOM 876 O O . ASN A 1 112 ? -17.209 1.441 11.065 1.00 96.81 112 ASN A O 1
ATOM 880 N N . THR A 1 113 ? -16.425 -0.664 11.179 1.00 95.31 113 THR A N 1
ATOM 881 C CA . THR A 1 113 ? -16.032 -0.713 9.760 1.00 95.31 113 THR A CA 1
ATOM 882 C C . THR A 1 113 ? -17.195 -0.404 8.813 1.00 95.31 113 THR A C 1
ATOM 884 O O . THR A 1 113 ? -17.004 0.376 7.885 1.00 95.31 113 THR A O 1
ATOM 887 N N . ASP A 1 114 ? -18.411 -0.892 9.079 1.00 95.12 114 ASP A N 1
ATOM 888 C CA . ASP A 1 114 ? -19.594 -0.575 8.260 1.00 95.12 114 ASP A CA 1
ATOM 889 C C . ASP A 1 114 ? -19.816 0.939 8.149 1.00 95.12 114 ASP A C 1
ATOM 891 O O . ASP A 1 114 ? -19.950 1.493 7.058 1.00 95.12 114 ASP A O 1
ATOM 895 N N . ARG A 1 115 ? -19.740 1.645 9.285 1.00 95.88 115 ARG A N 1
ATOM 896 C CA . ARG A 1 115 ? -19.903 3.101 9.332 1.00 95.88 115 ARG A CA 1
ATOM 897 C C . ARG A 1 115 ? -18.771 3.833 8.614 1.00 95.88 115 ARG A C 1
ATOM 899 O O . ARG A 1 115 ? -19.001 4.867 7.986 1.00 95.88 115 ARG A O 1
ATOM 906 N N . VAL A 1 116 ? -17.547 3.317 8.714 1.00 96.88 116 VAL A N 1
ATOM 907 C CA . VAL A 1 116 ? -16.386 3.839 7.981 1.00 96.88 116 VAL A CA 1
ATOM 908 C C . VAL A 1 116 ? -16.607 3.708 6.471 1.00 96.88 116 VAL A C 1
ATOM 910 O O . VAL A 1 116 ? -16.352 4.669 5.742 1.00 96.88 116 VAL A O 1
ATOM 913 N N . MET A 1 117 ? -17.134 2.570 6.011 1.00 96.94 117 MET A N 1
ATOM 914 C CA . MET A 1 117 ? -17.448 2.339 4.600 1.00 96.94 117 MET A CA 1
ATOM 915 C C . MET A 1 117 ? -18.586 3.242 4.104 1.00 96.94 117 MET A C 1
ATOM 917 O O . MET A 1 117 ? -18.443 3.864 3.052 1.00 96.94 117 MET A O 1
ATOM 921 N N . GLU A 1 118 ? -19.668 3.404 4.873 1.00 95.50 118 GLU A N 1
ATOM 922 C CA . GLU A 1 118 ? -20.764 4.332 4.544 1.00 95.50 118 GLU A CA 1
ATOM 923 C C . GLU A 1 118 ? -20.267 5.770 4.340 1.00 95.50 118 GLU A C 1
ATOM 925 O O . GLU A 1 118 ? -20.632 6.438 3.373 1.00 95.50 118 GLU A O 1
ATOM 930 N N . LEU A 1 119 ? -19.419 6.261 5.249 1.00 93.88 119 LEU A N 1
ATOM 931 C CA . LEU A 1 119 ? -18.860 7.612 5.166 1.00 93.88 119 LEU A CA 1
ATOM 932 C C . LEU A 1 119 ? -17.908 7.776 3.977 1.00 93.88 119 LEU A C 1
ATOM 934 O O . LEU A 1 119 ? -17.805 8.871 3.426 1.00 93.88 119 LEU A O 1
ATOM 938 N N . ALA A 1 120 ? -17.203 6.713 3.584 1.00 92.94 120 ALA A N 1
ATOM 939 C CA . ALA A 1 120 ? -16.307 6.742 2.434 1.00 92.94 120 ALA A CA 1
ATOM 940 C C . ALA A 1 120 ? -17.063 6.871 1.104 1.00 92.94 120 ALA A C 1
ATOM 942 O O . ALA A 1 120 ? -16.562 7.525 0.199 1.00 92.94 120 ALA A O 1
ATOM 943 N N . GLN A 1 121 ? -18.272 6.315 1.004 1.00 89.25 121 GLN A N 1
ATOM 944 C CA . GLN A 1 121 ? -19.122 6.427 -0.188 1.00 89.25 121 GLN A CA 1
ATOM 945 C C . GLN A 1 121 ? -19.759 7.819 -0.358 1.00 89.25 121 GLN A C 1
ATOM 947 O O . GLN A 1 121 ? -20.233 8.152 -1.440 1.00 89.25 121 GLN A O 1
ATOM 952 N N . GLN A 1 122 ? -19.799 8.626 0.707 1.00 85.00 122 GLN A N 1
ATOM 953 C CA . GLN A 1 122 ? -20.404 9.965 0.716 1.00 85.00 122 GLN A CA 1
ATOM 954 C C . GLN A 1 122 ? -19.406 11.099 0.420 1.00 85.00 122 GLN A C 1
ATOM 956 O O . GLN A 1 122 ? -19.823 12.254 0.320 1.00 85.00 122 GLN A O 1
ATOM 961 N N . ALA A 1 123 ? -18.108 10.791 0.356 1.00 67.56 123 ALA A N 1
ATOM 962 C CA . ALA A 1 123 ? -17.010 11.754 0.239 1.00 67.56 123 ALA A CA 1
ATOM 963 C C . ALA A 1 123 ? -16.488 11.867 -1.197 1.00 67.56 123 ALA A C 1
ATOM 965 O O . ALA A 1 123 ? -16.048 12.985 -1.547 1.00 67.56 123 ALA A O 1
#

Radius of gyration: 19.37 Å; chains: 1; bounding box: 46×24×54 Å

Foldseek 3Di:
DDFADCVVLVHDDALLLLCVLLCVQLVVLVFHKAQDDQFPPLPDCCNQVLPDPDPSPPCVVCVVDDRDRDRVVCVVVNSDSSGDIGGPDPDPPDDPVNVVSSVVSSCVCSVCSVVSSVVSVVD